Protein AF-A0A386RHF5-F1 (afdb_monomer)

Secondary structure (DSSP, 8-state):
--SHHHHHHHHHHHHHHHHHHHHHHHHHHHHHHHHHTT--TTS-THHHHHHHHHHHHHHHHHHHGGG-

Solvent-accessible surface area (backbone atoms only — not comparable to full-atom values): 3612 Å² total; per-residue (Å²): 142,76,73,71,70,58,56,57,53,52,38,51,50,32,34,54,53,11,53,52,29,38,52,50,18,53,53,38,46,56,49,28,52,56,48,52,74,66,55,54,99,86,52,84,60,60,66,38,52,50,38,48,50,53,23,47,53,33,34,51,54,13,54,56,26,61,80,90

Mean predicted aligned error: 9.15 Å

Radius of gyration: 17.18 Å; Cα contacts (8 Å, |Δi|>4): 50; chains: 1; bounding box: 40×14×53 Å

Sequence (68 aa):
MTGITNIKFGHTFYVIVGILLMLAALAIFRRGRKMSKKLKKDDSNLEVVQTYLIAFVLLFTGFLNLFK

Nearest PDB structures (foldseek):
  7a0g-assembly1_EEE  TM=7.836E-01  e=6.414E+00  Serratia marcescens
  6grj-assembly1_E  TM=4.792E-01  e=4.180E+00  Aeromonas hydrophila
  8v2q-assembly1_A-1  TM=5.964E-01  e=9.258E+00  Homo sapiens
  6tz4-assembly1_JB  TM=4.579E-01  e=6.414E+00  Homo sapiens

pLDDT: mean 74.78, std 11.23, range [40.06, 87.19]

Structure (mmCIF, N/CA/C/O backbone):
data_AF-A0A386RHF5-F1
#
_entry.id   AF-A0A386RHF5-F1
#
loop_
_atom_site.group_PDB
_atom_site.id
_atom_site.type_symbol
_atom_site.label_atom_id
_atom_site.label_alt_id
_atom_site.label_comp_id
_atom_site.label_asym_id
_atom_site.label_entity_id
_atom_site.label_seq_id
_atom_site.pdbx_PDB_ins_code
_atom_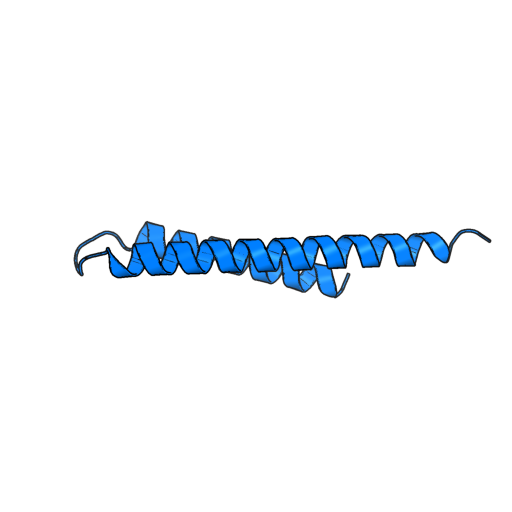site.Cartn_x
_atom_site.Cartn_y
_atom_site.Cartn_z
_atom_site.occupancy
_atom_site.B_iso_or_equiv
_atom_site.auth_seq_id
_atom_site.auth_comp_id
_atom_site.auth_asym_id
_atom_site.auth_atom_id
_atom_site.pdbx_PDB_model_num
ATOM 1 N N . MET A 1 1 ? 23.568 2.102 -31.418 1.00 40.06 1 MET A N 1
ATOM 2 C CA . MET A 1 1 ? 22.160 1.663 -31.274 1.00 40.06 1 MET A CA 1
ATOM 3 C C . MET A 1 1 ? 21.975 1.030 -29.891 1.00 40.06 1 MET A C 1
ATOM 5 O O . MET A 1 1 ? 22.112 -0.172 -29.753 1.00 40.06 1 MET A O 1
ATOM 9 N N . THR A 1 2 ? 21.743 1.833 -28.849 1.00 50.38 2 THR A N 1
ATOM 10 C CA . THR A 1 2 ? 21.668 1.384 -27.432 1.00 50.38 2 THR A CA 1
ATOM 11 C C . THR A 1 2 ? 20.498 2.029 -26.673 1.00 50.38 2 THR A C 1
ATOM 13 O O . THR A 1 2 ? 20.448 2.000 -25.450 1.00 50.38 2 THR A O 1
ATOM 16 N N . GLY A 1 3 ? 19.540 2.626 -27.393 1.00 48.78 3 GLY A N 1
ATOM 17 C CA . GLY A 1 3 ? 18.424 3.367 -26.791 1.00 48.78 3 GLY A CA 1
ATOM 18 C C . GLY A 1 3 ? 17.167 2.541 -26.502 1.00 48.78 3 GLY A C 1
ATOM 19 O O . GLY A 1 3 ? 16.351 2.955 -25.692 1.00 48.78 3 GLY A O 1
ATOM 20 N N . ILE A 1 4 ? 16.993 1.372 -27.130 1.00 52.59 4 ILE A N 1
ATOM 21 C CA . ILE A 1 4 ? 15.703 0.649 -27.119 1.00 52.59 4 ILE A CA 1
ATOM 22 C C . ILE A 1 4 ? 15.642 -0.416 -26.007 1.00 52.59 4 ILE A C 1
ATOM 24 O O . ILE A 1 4 ? 14.581 -0.677 -25.444 1.00 52.59 4 ILE A O 1
ATOM 28 N N . THR A 1 5 ? 16.776 -1.006 -25.625 1.00 50.41 5 THR A N 1
ATOM 29 C CA . THR A 1 5 ? 16.845 -2.036 -24.573 1.00 50.41 5 THR A CA 1
ATOM 30 C C . THR A 1 5 ? 16.684 -1.472 -23.159 1.00 50.41 5 THR A C 1
ATOM 32 O O . THR A 1 5 ? 16.114 -2.145 -22.303 1.00 50.41 5 THR A O 1
ATOM 35 N N . ASN A 1 6 ? 17.106 -0.227 -22.915 1.00 52.62 6 ASN A N 1
ATOM 36 C CA . ASN A 1 6 ? 17.060 0.389 -21.582 1.00 52.62 6 ASN A CA 1
ATOM 37 C C . ASN A 1 6 ? 15.637 0.812 -21.156 1.00 52.62 6 ASN A C 1
ATOM 39 O O . ASN A 1 6 ? 15.279 0.720 -19.984 1.00 52.62 6 ASN A O 1
ATOM 43 N N . ILE A 1 7 ? 14.786 1.199 -22.115 1.00 55.62 7 ILE A N 1
ATOM 44 C CA . ILE A 1 7 ? 13.407 1.650 -21.845 1.00 55.62 7 ILE A CA 1
ATOM 45 C C . ILE A 1 7 ? 12.524 0.479 -21.382 1.00 55.62 7 ILE A C 1
ATOM 47 O O . ILE A 1 7 ? 11.739 0.616 -20.445 1.00 55.62 7 ILE A O 1
ATOM 51 N N . LYS A 1 8 ? 12.702 -0.712 -21.974 1.00 57.88 8 LYS A N 1
ATOM 52 C CA . LYS A 1 8 ? 11.972 -1.928 -21.572 1.00 57.88 8 LYS A CA 1
ATOM 53 C C . LYS A 1 8 ? 12.325 -2.397 -20.157 1.00 57.88 8 LYS A C 1
ATOM 55 O O . LYS A 1 8 ? 11.445 -2.880 -19.443 1.00 57.88 8 LYS A O 1
ATOM 60 N N . PHE A 1 9 ? 13.588 -2.256 -19.750 1.00 59.47 9 PHE A N 1
ATOM 61 C CA . PHE A 1 9 ? 14.037 -2.663 -18.415 1.00 59.47 9 PHE A CA 1
ATOM 62 C C . PHE A 1 9 ? 13.490 -1.732 -17.325 1.00 59.47 9 PHE A C 1
ATOM 64 O O . PHE A 1 9 ? 13.006 -2.214 -16.303 1.00 59.47 9 PHE A O 1
ATOM 71 N N . GLY A 1 10 ? 13.482 -0.417 -17.582 1.00 67.69 10 GLY A N 1
ATOM 72 C CA . GLY A 1 10 ? 12.893 0.575 -16.679 1.00 67.69 10 GLY A CA 1
ATOM 73 C C . GLY A 1 10 ? 1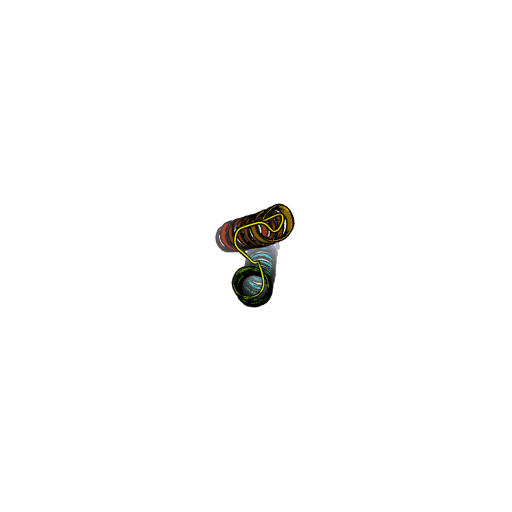1.406 0.322 -16.431 1.00 67.69 10 GLY A C 1
ATOM 74 O O . GLY A 1 10 ? 10.997 0.161 -15.285 1.00 67.69 10 GLY A O 1
ATOM 75 N N . HIS A 1 11 ? 10.616 0.176 -17.496 1.00 73.56 11 HIS A N 1
ATOM 76 C CA . HIS A 1 11 ? 9.174 -0.070 -17.379 1.00 73.56 11 HIS A CA 1
ATOM 77 C C . HIS A 1 11 ? 8.865 -1.390 -16.648 1.00 73.56 11 HIS A C 1
ATOM 79 O O . HIS A 1 11 ? 7.972 -1.462 -15.809 1.00 73.56 11 HIS A O 1
ATOM 85 N N . THR A 1 12 ? 9.633 -2.454 -16.909 1.00 78.00 12 THR A N 1
ATOM 86 C CA . THR A 1 12 ? 9.446 -3.741 -16.211 1.00 78.00 12 THR A CA 1
ATOM 87 C C . THR A 1 12 ? 9.746 -3.616 -14.714 1.00 78.00 12 THR A C 1
ATOM 89 O O . THR A 1 12 ? 9.023 -4.172 -13.889 1.00 78.00 12 THR A O 1
ATOM 92 N N . PHE A 1 13 ? 10.773 -2.844 -14.346 1.00 80.38 13 PHE A N 1
ATOM 93 C CA . PHE A 1 13 ? 11.104 -2.568 -12.951 1.00 80.38 13 PHE A CA 1
ATOM 94 C C . PHE A 1 13 ? 9.989 -1.788 -12.235 1.00 80.38 13 PHE A C 1
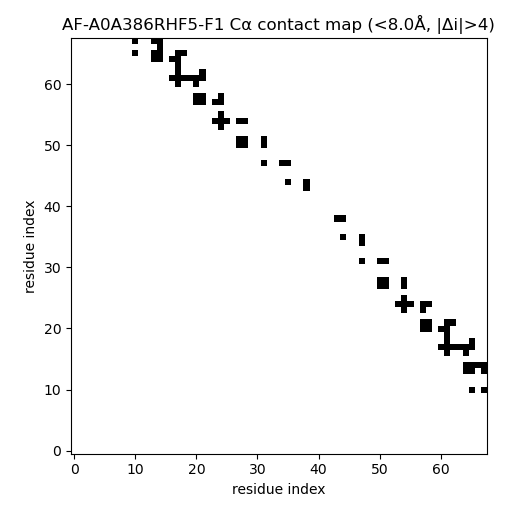ATOM 96 O O . PHE A 1 13 ? 9.569 -2.191 -11.149 1.00 80.38 13 PHE A O 1
ATOM 103 N N . TYR A 1 14 ? 9.455 -0.726 -12.851 1.00 79.50 14 TYR A N 1
ATOM 104 C CA . TYR A 1 14 ? 8.351 0.053 -12.276 1.00 79.50 14 TYR A CA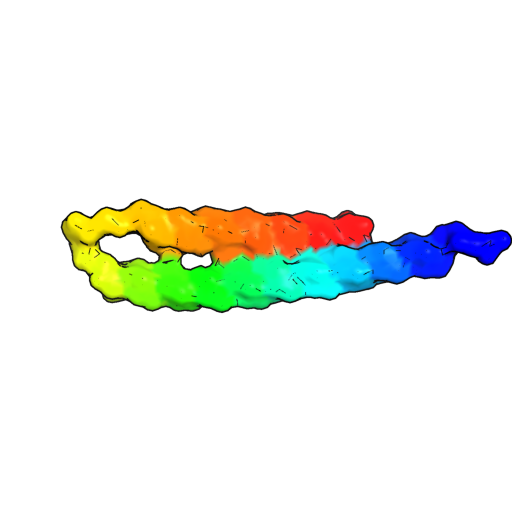 1
ATOM 105 C C . TYR A 1 14 ? 7.080 -0.782 -12.100 1.00 79.50 14 TYR A C 1
ATOM 107 O O . TYR A 1 14 ? 6.455 -0.711 -11.038 1.00 79.50 14 TYR A O 1
ATOM 115 N N . VAL A 1 15 ? 6.772 -1.660 -13.059 1.00 81.50 15 VAL A N 1
ATOM 116 C CA . VAL A 1 15 ? 5.647 -2.598 -12.961 1.00 81.50 15 VAL A CA 1
ATOM 117 C C . VAL A 1 15 ? 5.814 -3.565 -11.784 1.00 81.50 15 VAL A C 1
ATOM 119 O O . VAL A 1 15 ? 4.884 -3.728 -10.994 1.00 81.50 15 VAL A O 1
ATOM 122 N N . ILE A 1 16 ? 6.996 -4.167 -11.608 1.00 85.25 16 ILE A N 1
ATOM 123 C CA . ILE A 1 16 ? 7.266 -5.085 -10.486 1.00 85.25 16 ILE A CA 1
ATOM 124 C C . ILE A 1 16 ? 7.128 -4.357 -9.143 1.00 85.25 16 ILE A C 1
ATOM 126 O O . ILE A 1 16 ? 6.464 -4.856 -8.231 1.00 85.25 16 ILE A O 1
ATOM 130 N N . VAL A 1 17 ? 7.704 -3.158 -9.024 1.00 84.38 17 VAL A N 1
ATOM 131 C CA . VAL A 1 17 ? 7.578 -2.330 -7.815 1.00 84.38 17 VAL A CA 1
ATOM 132 C C . VAL A 1 17 ? 6.114 -1.953 -7.565 1.00 84.38 17 VAL A C 1
ATOM 134 O O . VAL A 1 17 ? 5.656 -2.008 -6.424 1.00 84.38 17 VAL A O 1
ATOM 137 N N . GLY A 1 18 ? 5.353 -1.635 -8.615 1.00 83.12 18 GLY A N 1
ATOM 138 C CA . GLY A 1 18 ? 3.924 -1.337 -8.528 1.00 83.12 18 GLY A CA 1
ATOM 139 C C . GLY A 1 18 ? 3.104 -2.505 -7.975 1.00 83.12 18 GLY A C 1
ATOM 140 O O . GLY A 1 18 ? 2.305 -2.325 -7.053 1.00 83.12 18 GLY A O 1
ATOM 141 N N . ILE A 1 19 ? 3.367 -3.722 -8.462 1.00 86.12 19 ILE A N 1
ATOM 142 C CA . ILE A 1 19 ? 2.723 -4.953 -7.978 1.00 86.12 19 ILE A CA 1
ATOM 143 C C . ILE A 1 19 ? 3.072 -5.211 -6.503 1.00 86.12 19 ILE A C 1
ATOM 145 O O . ILE A 1 19 ? 2.184 -5.518 -5.704 1.00 86.12 19 ILE A O 1
ATOM 149 N N . LEU A 1 20 ? 4.340 -5.044 -6.110 1.00 87.19 20 LEU A N 1
ATOM 150 C CA . LEU A 1 20 ? 4.768 -5.204 -4.714 1.00 87.19 20 LEU A CA 1
ATOM 151 C C . LEU A 1 20 ? 4.075 -4.197 -3.781 1.00 87.19 20 LEU A C 1
ATOM 153 O O . LEU A 1 20 ? 3.621 -4.572 -2.698 1.00 87.19 20 LEU A O 1
ATOM 157 N N . LEU A 1 21 ? 3.930 -2.942 -4.216 1.00 85.69 21 LEU A N 1
ATOM 158 C CA . LEU A 1 21 ? 3.206 -1.904 -3.476 1.00 85.69 21 LEU A CA 1
ATOM 159 C C . LEU A 1 21 ? 1.712 -2.231 -3.333 1.00 85.69 21 LEU A C 1
ATOM 161 O O . LEU A 1 21 ? 1.153 -2.065 -2.246 1.00 85.69 21 LEU A O 1
ATOM 165 N N . MET A 1 22 ? 1.072 -2.764 -4.379 1.00 84.31 22 MET A N 1
ATOM 166 C CA . MET A 1 22 ? -0.321 -3.222 -4.309 1.00 84.31 22 MET A CA 1
ATOM 167 C C . MET A 1 22 ? -0.506 -4.373 -3.312 1.00 84.31 22 MET A C 1
ATOM 169 O O . MET A 1 22 ? -1.459 -4.362 -2.528 1.00 84.31 22 MET A O 1
ATOM 173 N N . LEU A 1 23 ? 0.410 -5.347 -3.293 1.00 86.69 23 LEU A N 1
ATOM 174 C CA . LEU A 1 23 ? 0.381 -6.452 -2.328 1.00 86.69 23 LEU A CA 1
ATOM 175 C C . LEU A 1 23 ? 0.559 -5.950 -0.887 1.00 86.69 23 LEU A C 1
ATOM 177 O O . LEU A 1 23 ? -0.175 -6.378 0.011 1.00 86.69 23 LEU A O 1
ATOM 181 N N . ALA A 1 24 ? 1.481 -5.008 -0.668 1.00 84.25 24 ALA A N 1
ATOM 182 C CA . ALA A 1 24 ? 1.686 -4.373 0.631 1.00 84.25 24 ALA A CA 1
ATOM 183 C C . ALA A 1 24 ? 0.432 -3.615 1.097 1.00 84.25 24 ALA A C 1
ATOM 185 O O . ALA A 1 24 ? -0.004 -3.779 2.240 1.00 84.25 24 ALA A O 1
ATOM 186 N N . ALA A 1 25 ? -0.207 -2.855 0.207 1.00 82.38 25 ALA A N 1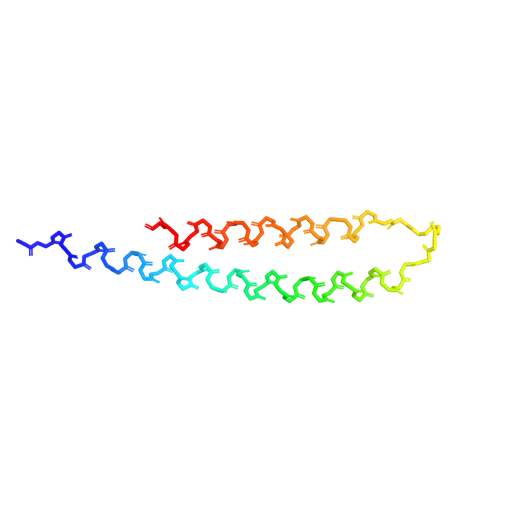
ATOM 187 C CA . ALA A 1 25 ? -1.449 -2.155 0.507 1.00 82.38 25 ALA A CA 1
ATOM 188 C C . ALA A 1 25 ? -2.582 -3.123 0.887 1.00 82.38 25 ALA A C 1
ATOM 190 O O . ALA A 1 25 ? -3.279 -2.890 1.873 1.00 82.38 25 ALA A O 1
ATOM 191 N N . LEU A 1 26 ? -2.717 -4.252 0.184 1.00 84.19 26 LEU A N 1
ATOM 192 C CA . LEU A 1 26 ? -3.669 -5.322 0.512 1.00 84.19 26 LEU A CA 1
ATOM 193 C C . LEU A 1 26 ? -3.430 -5.907 1.914 1.00 84.19 26 LEU A C 1
ATOM 195 O O . LEU A 1 26 ? -4.382 -6.143 2.668 1.00 84.19 26 LEU A O 1
ATOM 199 N N . ALA A 1 27 ? -2.166 -6.119 2.289 1.00 83.62 27 ALA A N 1
ATOM 200 C CA . ALA A 1 27 ? -1.796 -6.590 3.621 1.00 83.62 27 ALA A CA 1
ATOM 201 C C . ALA A 1 27 ? -2.156 -5.563 4.711 1.00 83.62 27 ALA A C 1
ATOM 203 O O . ALA A 1 27 ? -2.738 -5.927 5.740 1.00 83.62 27 ALA A O 1
ATOM 204 N N . ILE A 1 28 ? -1.885 -4.279 4.462 1.00 83.56 28 ILE A N 1
ATO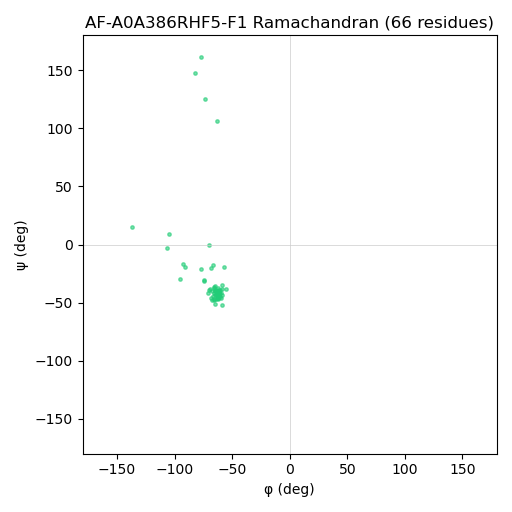M 205 C CA . ILE A 1 28 ? -2.239 -3.177 5.366 1.00 83.56 28 ILE A CA 1
ATOM 206 C C . ILE A 1 28 ? -3.761 -3.046 5.485 1.00 83.56 28 ILE A C 1
ATOM 208 O O . ILE A 1 28 ? -4.268 -2.914 6.595 1.00 83.56 28 ILE A O 1
ATOM 212 N N . PHE A 1 29 ? -4.510 -3.202 4.392 1.00 80.00 29 PHE A N 1
ATOM 213 C CA . PHE A 1 29 ? -5.975 -3.165 4.396 1.00 80.00 29 PHE A CA 1
ATOM 214 C C . PHE A 1 29 ? -6.571 -4.282 5.265 1.00 80.00 29 PHE A C 1
ATOM 216 O O . PHE A 1 29 ? -7.485 -4.057 6.062 1.00 80.00 29 PHE A O 1
ATOM 223 N N . ARG A 1 30 ? -6.011 -5.499 5.184 1.00 82.44 30 ARG A N 1
ATOM 224 C CA . ARG A 1 30 ? -6.393 -6.610 6.075 1.00 82.44 30 ARG A CA 1
ATOM 225 C C . ARG A 1 30 ? -6.096 -6.290 7.542 1.00 82.44 30 ARG A C 1
ATOM 227 O O . ARG A 1 30 ? -6.891 -6.658 8.410 1.00 82.44 30 ARG A O 1
ATOM 234 N N . ARG A 1 31 ? -4.984 -5.604 7.828 1.00 79.56 31 ARG A N 1
ATOM 235 C CA . ARG A 1 31 ? -4.617 -5.167 9.184 1.00 79.56 31 ARG A CA 1
ATOM 236 C C . ARG A 1 31 ? -5.563 -4.076 9.699 1.00 79.56 31 ARG A C 1
ATOM 238 O O . ARG A 1 31 ? -6.100 -4.232 10.794 1.00 79.56 31 ARG A O 1
ATOM 245 N N . GLY A 1 32 ? -5.862 -3.070 8.877 1.00 79.25 32 GLY A N 1
ATOM 246 C CA . GLY A 1 32 ? -6.839 -2.015 9.160 1.00 79.25 32 GLY A CA 1
ATOM 247 C C . GLY A 1 32 ? -8.238 -2.569 9.426 1.00 79.25 32 GLY A C 1
ATOM 248 O O . GLY A 1 32 ? -8.897 -2.150 10.372 1.00 79.25 32 GLY A O 1
ATOM 249 N N . ARG A 1 33 ? -8.660 -3.612 8.697 1.00 78.75 33 ARG A N 1
ATOM 250 C CA . ARG A 1 33 ? -9.937 -4.302 8.948 1.00 78.75 33 ARG A CA 1
ATOM 251 C C . ARG A 1 33 ? -9.972 -5.028 10.297 1.00 78.75 33 ARG A C 1
ATOM 253 O O . ARG A 1 33 ? -11.012 -5.037 10.953 1.00 78.75 33 ARG A O 1
ATOM 260 N N . LYS A 1 34 ? -8.858 -5.637 10.723 1.00 78.94 34 LYS A N 1
ATOM 261 C CA . LYS A 1 34 ? -8.747 -6.260 12.057 1.00 78.94 34 LYS A CA 1
ATOM 262 C C . LYS A 1 34 ? -8.748 -5.215 13.175 1.00 78.94 34 LYS A C 1
ATOM 264 O O . LYS A 1 34 ? -9.368 -5.470 14.201 1.00 78.94 34 LYS A O 1
ATOM 269 N N . MET A 1 35 ? -8.094 -4.069 12.972 1.00 73.81 35 MET A N 1
ATOM 270 C CA . MET A 1 35 ? -8.143 -2.939 13.908 1.00 73.81 35 MET A CA 1
ATOM 271 C C . MET A 1 35 ? -9.556 -2.361 13.992 1.00 73.81 35 MET A C 1
ATOM 273 O O . MET A 1 35 ? -10.121 -2.333 15.073 1.00 73.81 35 MET A O 1
ATOM 277 N N . SER A 1 36 ? -10.187 -2.048 12.859 1.00 71.62 36 SER A N 1
ATOM 278 C CA . SER A 1 36 ? -11.562 -1.533 12.798 1.00 71.62 36 SER A CA 1
ATOM 279 C C . SER A 1 36 ? -12.581 -2.437 13.503 1.00 71.62 36 SER A C 1
ATOM 281 O O . SER A 1 36 ? -13.457 -1.935 14.192 1.00 71.62 36 SER A O 1
ATOM 283 N N . LYS A 1 37 ? -12.444 -3.767 13.401 1.00 73.38 37 LYS A N 1
ATOM 284 C CA . LYS A 1 37 ? -13.307 -4.716 14.129 1.00 73.38 37 LYS A CA 1
ATOM 285 C C . LYS A 1 37 ? -13.096 -4.729 15.647 1.00 73.38 37 LYS A C 1
ATOM 287 O O . LYS A 1 37 ? -13.955 -5.246 16.353 1.00 73.38 37 LYS A O 1
ATOM 292 N N . LYS A 1 38 ? -11.950 -4.251 16.136 1.00 71.31 38 LYS A N 1
ATOM 293 C CA . LYS A 1 38 ? -11.630 -4.177 17.567 1.00 71.31 38 LYS A CA 1
ATOM 294 C C . LYS A 1 38 ? -12.000 -2.837 18.198 1.00 71.31 38 LYS A C 1
ATOM 296 O O . LYS A 1 38 ? -12.068 -2.793 19.421 1.00 71.31 38 LYS A O 1
ATOM 301 N N . LEU A 1 39 ? -12.232 -1.785 17.410 1.00 68.19 39 LEU A N 1
ATOM 302 C CA . LEU A 1 39 ? -12.626 -0.493 17.963 1.00 68.19 39 LEU A CA 1
ATOM 303 C C . LEU A 1 39 ? -14.076 -0.530 18.441 1.00 68.19 39 LEU A C 1
ATOM 305 O O . LEU A 1 39 ? -14.989 -0.877 17.685 1.00 68.19 39 LEU A O 1
ATOM 309 N N . LYS A 1 40 ? -14.281 -0.165 19.709 1.00 61.84 40 LYS A N 1
ATOM 310 C CA . LYS A 1 40 ? -15.609 0.154 20.232 1.00 61.84 40 LYS A CA 1
ATOM 311 C C . LYS A 1 40 ? -16.010 1.554 19.765 1.00 61.84 40 LYS A C 1
ATOM 313 O O . LYS A 1 40 ? -15.177 2.354 19.359 1.00 61.84 40 LYS A O 1
ATOM 318 N N . LYS A 1 41 ? -17.312 1.839 19.822 1.00 59.50 41 LYS A N 1
ATOM 319 C CA . LYS A 1 41 ? -17.942 3.062 19.295 1.00 59.50 41 LYS A CA 1
ATOM 320 C C . LYS A 1 41 ? -17.364 4.372 19.871 1.00 59.50 41 LYS A C 1
ATOM 322 O O . LYS A 1 41 ? -17.501 5.401 19.220 1.00 59.50 41 LYS A O 1
ATOM 327 N N . ASP A 1 42 ? -16.692 4.297 21.019 1.00 63.34 42 ASP A N 1
ATOM 328 C CA . ASP A 1 42 ? -16.092 5.428 21.738 1.00 63.34 42 ASP A CA 1
ATOM 329 C C . ASP A 1 42 ? -14.551 5.487 21.647 1.00 63.34 42 ASP A C 1
ATOM 331 O O . ASP A 1 42 ? -13.944 6.427 22.156 1.00 63.34 42 ASP A O 1
ATOM 335 N N . ASP A 1 43 ? -13.900 4.512 20.996 1.00 64.81 43 ASP A N 1
ATOM 336 C CA . ASP A 1 43 ? -12.443 4.505 20.819 1.00 64.81 43 ASP A CA 1
ATOM 337 C C . ASP A 1 43 ? -12.012 5.377 19.631 1.00 64.81 43 ASP A C 1
ATOM 339 O O . ASP A 1 43 ? -12.697 5.492 18.611 1.00 64.81 43 ASP A O 1
ATOM 343 N N . SER A 1 44 ? -10.828 5.982 19.747 1.00 62.50 44 SER A N 1
ATOM 344 C CA . SER A 1 44 ? -10.288 6.876 18.723 1.00 62.50 44 SER A CA 1
ATOM 345 C C . SER A 1 44 ? -10.042 6.138 17.400 1.00 62.50 44 SER A C 1
ATOM 347 O O . SER A 1 44 ? -9.074 5.398 17.240 1.00 62.50 44 SER A O 1
ATOM 349 N N . ASN A 1 45 ? -10.902 6.393 16.409 1.00 73.12 45 ASN A N 1
ATOM 350 C CA . ASN A 1 45 ? -10.826 5.812 15.061 1.00 73.12 45 ASN A CA 1
ATOM 351 C C . ASN A 1 45 ? -9.648 6.337 14.215 1.00 73.12 45 ASN A C 1
ATOM 353 O O . ASN A 1 45 ? -9.479 5.917 13.067 1.00 73.12 45 ASN A O 1
ATOM 357 N N . LEU A 1 46 ? -8.834 7.248 14.759 1.00 76.88 46 LEU A N 1
ATOM 358 C CA . LEU A 1 46 ? -7.760 7.934 14.041 1.00 76.88 46 LEU A CA 1
ATOM 359 C C . LEU A 1 46 ? -6.725 6.952 13.467 1.00 76.88 46 LEU A C 1
ATOM 361 O O . LEU A 1 46 ? -6.361 7.065 12.300 1.00 76.88 46 LEU A O 1
ATOM 365 N N . GLU A 1 47 ? -6.313 5.941 14.239 1.00 75.94 47 GLU A N 1
ATOM 366 C CA . GLU A 1 47 ? -5.327 4.941 13.793 1.00 75.94 47 GLU A CA 1
ATOM 367 C C . GLU A 1 47 ? -5.849 4.079 12.635 1.00 75.94 47 GLU A C 1
ATOM 369 O O . GLU A 1 47 ? -5.109 3.723 11.712 1.00 75.94 47 GLU A O 1
ATOM 374 N N . VAL A 1 48 ? -7.146 3.762 12.651 1.00 77.38 48 VAL A N 1
ATOM 375 C CA . VAL A 1 48 ? -7.806 3.006 11.580 1.00 77.38 48 VAL A CA 1
ATOM 376 C C . VAL A 1 48 ? -7.843 3.838 10.306 1.00 77.38 48 VAL A C 1
ATOM 378 O O . VAL A 1 48 ? -7.462 3.350 9.241 1.00 77.38 48 VAL A O 1
ATOM 381 N N . VAL A 1 49 ? -8.258 5.102 10.417 1.00 80.88 49 VAL A N 1
ATOM 382 C CA . VAL A 1 49 ? -8.313 6.047 9.296 1.00 80.88 49 VAL A CA 1
ATOM 383 C C . VAL A 1 49 ? -6.919 6.272 8.712 1.00 80.88 49 VAL A C 1
ATOM 385 O O . VAL A 1 49 ? -6.751 6.202 7.496 1.00 80.88 49 VAL A O 1
ATOM 388 N N . GLN A 1 50 ? -5.902 6.441 9.558 1.00 81.69 50 GLN A N 1
ATOM 389 C CA . GLN A 1 50 ? -4.511 6.590 9.135 1.00 81.69 50 GLN A CA 1
ATOM 390 C C . GLN A 1 50 ? -3.997 5.333 8.418 1.00 81.69 50 GLN A C 1
ATOM 392 O O . GLN A 1 50 ? -3.356 5.433 7.373 1.00 81.69 50 GLN A O 1
ATOM 397 N N . THR A 1 51 ? -4.339 4.143 8.919 1.00 83.00 51 THR A N 1
ATOM 398 C CA . THR A 1 51 ? -3.991 2.868 8.274 1.00 83.00 51 THR A CA 1
ATOM 399 C C . THR A 1 51 ? -4.629 2.742 6.886 1.00 83.00 51 THR A C 1
ATOM 401 O O . THR A 1 51 ? -3.966 2.309 5.941 1.00 83.00 51 THR A O 1
AT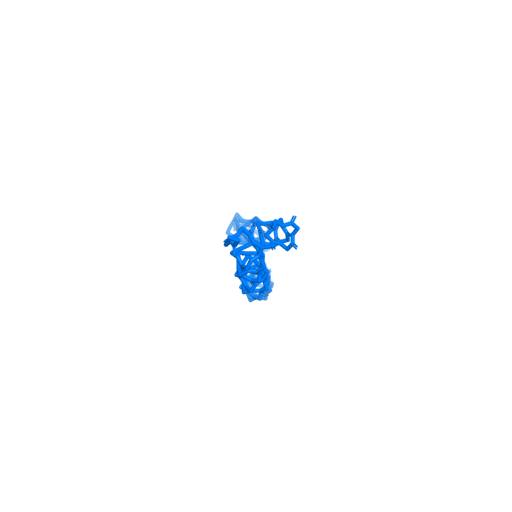OM 404 N N . TYR A 1 52 ? -5.892 3.153 6.731 1.00 80.50 52 TYR A N 1
ATOM 405 C CA . TYR A 1 52 ? -6.561 3.179 5.426 1.00 80.50 52 TYR A CA 1
ATOM 406 C C . TYR A 1 52 ? -5.966 4.227 4.479 1.00 80.50 52 TYR A C 1
ATOM 408 O O . TYR A 1 52 ? -5.774 3.925 3.302 1.00 80.50 52 TYR A O 1
ATOM 416 N N . LEU A 1 53 ? -5.614 5.413 4.981 1.00 84.50 53 LEU A N 1
ATOM 417 C CA . LEU A 1 53 ? -4.924 6.457 4.215 1.00 84.50 53 LEU A CA 1
ATOM 418 C C . LEU A 1 53 ? -3.571 5.971 3.685 1.00 84.50 53 LEU A C 1
ATO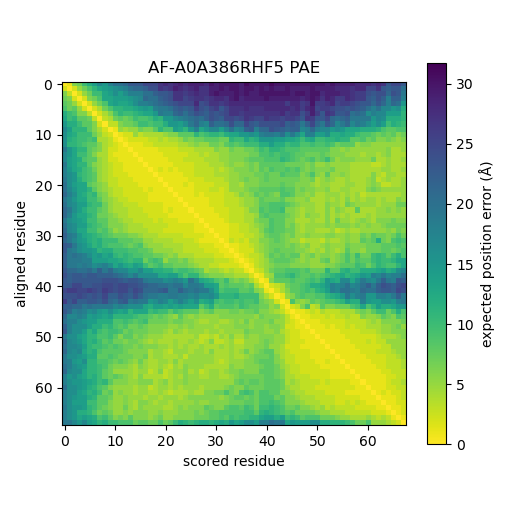M 420 O O . LEU A 1 53 ? -3.288 6.127 2.499 1.00 84.50 53 LEU A O 1
ATOM 424 N N . ILE A 1 54 ? -2.764 5.317 4.524 1.00 85.06 54 ILE A N 1
ATOM 425 C CA . ILE A 1 54 ? -1.473 4.745 4.115 1.00 85.06 54 ILE A CA 1
ATOM 426 C C . ILE A 1 54 ? -1.678 3.664 3.047 1.00 85.06 54 ILE A C 1
ATOM 428 O O . ILE A 1 54 ? -0.982 3.661 2.031 1.00 85.06 54 ILE A O 1
ATOM 432 N N . ALA A 1 55 ? -2.657 2.772 3.233 1.00 82.81 55 ALA A N 1
ATOM 433 C CA . ALA A 1 55 ? -2.980 1.756 2.234 1.00 82.81 55 ALA A CA 1
ATOM 434 C C . ALA A 1 55 ? -3.419 2.378 0.899 1.00 82.81 55 ALA A C 1
ATOM 436 O O . ALA A 1 55 ? -3.019 1.892 -0.157 1.00 82.81 55 ALA A O 1
ATOM 437 N N . PHE A 1 56 ? -4.196 3.464 0.937 1.00 84.44 56 PHE A N 1
ATOM 438 C CA . PHE A 1 56 ? -4.644 4.182 -0.253 1.00 84.44 56 PHE A CA 1
ATOM 439 C C . PHE A 1 56 ? -3.480 4.838 -1.002 1.00 84.44 56 PHE A C 1
ATOM 441 O O . PHE A 1 56 ? -3.356 4.654 -2.210 1.00 84.44 56 PHE A O 1
ATOM 448 N N . VAL A 1 57 ? -2.582 5.533 -0.296 1.00 86.19 57 VAL A N 1
ATOM 449 C CA . VAL A 1 57 ? -1.392 6.157 -0.902 1.00 86.19 57 VAL A CA 1
ATOM 450 C C . VAL A 1 57 ? -0.472 5.105 -1.526 1.00 86.19 57 VAL A C 1
ATOM 452 O O . VAL A 1 57 ? 0.026 5.309 -2.634 1.00 86.19 57 VAL A O 1
ATOM 455 N N . LEU A 1 58 ? -0.282 3.957 -0.867 1.00 84.75 58 LEU A N 1
ATOM 456 C CA . LEU A 1 58 ? 0.513 2.844 -1.398 1.00 84.75 58 LEU A CA 1
ATOM 457 C C . LEU A 1 58 ? -0.126 2.216 -2.641 1.00 84.75 58 LEU A C 1
ATOM 459 O O . LEU A 1 58 ? 0.580 1.942 -3.610 1.00 84.75 58 LEU A O 1
ATOM 463 N N . LEU A 1 59 ? -1.450 2.039 -2.645 1.00 82.06 59 LEU A N 1
ATOM 464 C CA . LEU A 1 59 ? -2.196 1.574 -3.817 1.00 82.06 59 LEU A CA 1
ATOM 465 C C . LEU A 1 59 ? -2.075 2.550 -4.983 1.00 82.06 59 LEU A C 1
ATOM 467 O O . LEU A 1 59 ? -1.808 2.126 -6.103 1.00 82.06 59 LEU A O 1
ATOM 471 N N . PHE A 1 60 ? -2.243 3.844 -4.719 1.00 81.75 60 PHE A N 1
ATOM 472 C CA . PHE A 1 60 ? -2.185 4.877 -5.746 1.00 81.75 60 PHE A CA 1
ATOM 473 C C . PHE A 1 60 ? -0.777 4.999 -6.333 1.00 81.75 60 PHE A C 1
ATOM 475 O O . PHE A 1 60 ? -0.610 5.012 -7.548 1.00 81.75 60 PHE A O 1
ATOM 482 N N . THR A 1 61 ? 0.249 4.983 -5.480 1.00 82.38 61 THR A N 1
ATOM 483 C CA . THR A 1 61 ? 1.656 4.974 -5.910 1.00 82.38 61 THR A CA 1
ATOM 484 C C . THR A 1 61 ? 1.980 3.718 -6.715 1.00 82.38 61 THR A C 1
ATOM 486 O O . THR A 1 61 ? 2.601 3.806 -7.771 1.00 82.38 61 THR A O 1
ATOM 489 N N . GLY A 1 62 ? 1.522 2.550 -6.255 1.00 80.62 62 GLY A N 1
ATOM 490 C CA . GLY A 1 62 ? 1.702 1.289 -6.968 1.00 80.62 62 GLY A CA 1
ATOM 491 C C . GLY A 1 62 ? 1.012 1.282 -8.333 1.00 80.62 62 GLY A C 1
ATOM 492 O O . GLY A 1 62 ? 1.598 0.825 -9.308 1.00 80.62 62 GLY A O 1
ATOM 493 N N . PHE A 1 63 ? -0.192 1.854 -8.416 1.00 78.31 63 PHE A N 1
ATOM 494 C CA . PHE A 1 63 ? -0.945 2.002 -9.657 1.00 78.31 63 PHE A CA 1
ATOM 495 C C . PHE A 1 63 ? -0.256 2.954 -10.636 1.00 78.31 63 PHE A C 1
ATOM 497 O O . PHE A 1 63 ? -0.067 2.584 -11.787 1.00 78.31 63 PHE A O 1
ATOM 504 N N . LEU A 1 64 ? 0.189 4.134 -10.192 1.00 79.88 64 LEU A N 1
ATOM 505 C CA . LEU A 1 64 ? 0.928 5.077 -11.042 1.00 79.88 64 LEU A CA 1
ATOM 506 C C . LEU A 1 64 ? 2.213 4.464 -11.615 1.00 79.88 64 LEU A C 1
ATOM 508 O O . LEU A 1 64 ? 2.563 4.733 -12.761 1.00 79.88 64 LEU A O 1
ATOM 512 N N . ASN A 1 65 ? 2.882 3.604 -10.845 1.00 78.31 65 ASN A N 1
ATOM 513 C CA . ASN A 1 65 ? 4.062 2.869 -11.294 1.00 78.31 65 ASN A CA 1
ATOM 514 C C . ASN A 1 65 ? 3.773 1.835 -12.400 1.00 78.31 65 ASN A C 1
ATOM 516 O O . ASN A 1 65 ? 4.706 1.410 -13.067 1.00 78.31 65 ASN A O 1
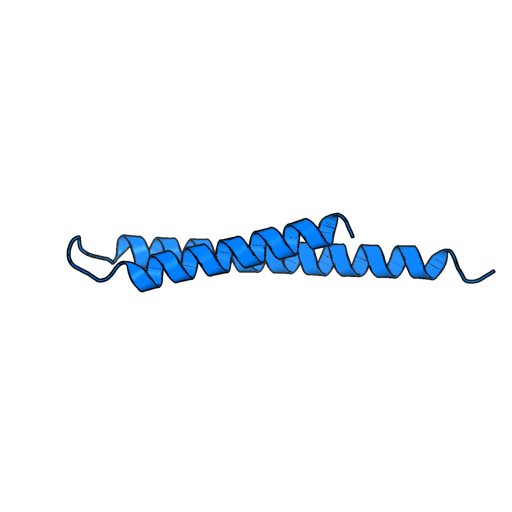ATOM 520 N N . LEU A 1 66 ? 2.520 1.416 -12.611 1.00 71.12 66 LEU A N 1
ATOM 521 C CA . LEU A 1 66 ? 2.167 0.501 -13.706 1.00 71.12 66 LEU A CA 1
ATOM 522 C C . LEU A 1 66 ? 2.096 1.203 -15.070 1.00 71.12 66 LEU A C 1
ATOM 524 O O . LEU A 1 66 ? 2.181 0.529 -16.092 1.00 71.12 66 LEU A O 1
ATOM 528 N N . PHE A 1 67 ? 1.922 2.528 -15.084 1.00 70.44 67 PHE A N 1
ATOM 529 C CA . PHE A 1 67 ? 1.774 3.338 -16.302 1.00 70.44 67 PHE A CA 1
ATOM 530 C C . PHE A 1 67 ? 3.030 4.151 -16.641 1.00 70.44 67 PHE A C 1
ATOM 532 O O . PHE A 1 67 ? 2.971 5.037 -17.495 1.00 70.44 67 PHE A O 1
ATOM 539 N N . LYS A 1 68 ? 4.138 3.896 -15.940 1.00 64.62 68 LYS A N 1
ATOM 540 C CA . LYS A 1 68 ? 5.395 4.637 -16.042 1.00 64.62 68 LYS A CA 1
ATOM 541 C C . LYS A 1 68 ? 6.477 3.784 -16.692 1.00 64.62 68 LYS A C 1
ATOM 543 O O . LYS A 1 68 ? 7.162 4.318 -17.591 1.00 64.62 68 LYS A O 1
#

Organism: Lactobacillus helveticus (NCBI:txid1587)

Foldseek 3Di:
DPPPVVVVVQLVVLLVQLVVLLVVLVVLLVVLVVVVVPDDPPDDCVVSVVSNVSSVVSNVSSVVSNVD